Protein AF-A0A2R6BB57-F1 (afdb_monomer_lite)

pLDDT: mean 81.71, std 13.83, range [36.97, 92.44]

Radius of gyration: 15.54 Å; chains: 1; bounding box: 32×30×56 Å

Sequence (105 aa):
KAKLEFELSDVVDIANAPKERKEELVHKLLQADYIIVGDKAVSKTLFENIKQALQKEQTLTLHKAQRICDEWGISAAEFLKAAGYTLKWKGLDESSIIVEAPKNS

Organism: NCBI:txid1978153

Secondary structure (DSSP, 8-state):
---------SEEESTTS-HHHHHHHHHHHHHTTEEEETTEEEEHHHHHHHHHHHHH-SS-BHHHHHHHHGGGT--HHHHHHHTT-EEEE-SSSGGGEEEEPP---

Foldseek 3Di:
DDDPPPPPDQKAFLVPDDPVCSVVVVVVLVVQCWFDQPRMTGHVVVLVVLVVVQVPDPWHALVVQCVSCVVVPGRSVSSLVSQQWDWDAPDDDSRRTTIHHHPPD

Structure (mmCIF, N/CA/C/O backbone):
data_AF-A0A2R6BB57-F1
#
_entry.id   AF-A0A2R6BB57-F1
#
loop_
_atom_site.group_PDB
_atom_site.id
_atom_site.type_symbol
_atom_site.label_atom_id
_atom_site.label_alt_id
_atom_site.label_comp_id
_atom_site.label_asym_id
_atom_site.label_entity_id
_atom_site.label_seq_id
_atom_site.pdbx_PDB_ins_code
_atom_site.Cartn_x
_atom_site.Cartn_y
_atom_site.Cartn_z
_atom_site.occupancy
_atom_site.B_iso_or_equiv
_atom_site.auth_seq_id
_atom_site.auth_comp_id
_atom_site.auth_asym_id
_atom_site.auth_atom_id
_atom_site.pdbx_PDB_model_num
ATOM 1 N N . LYS A 1 1 ? 8.398 2.135 -36.121 1.00 36.97 1 LYS A N 1
ATOM 2 C CA . LYS A 1 1 ? 8.717 2.563 -34.736 1.00 36.97 1 LYS A CA 1
ATOM 3 C C . LYS A 1 1 ? 7.566 2.104 -33.851 1.00 36.97 1 LYS A C 1
ATOM 5 O O . LYS A 1 1 ? 6.496 2.679 -33.968 1.00 36.97 1 LYS A O 1
ATOM 10 N N . ALA A 1 2 ? 7.737 1.027 -33.083 1.00 38.66 2 ALA A N 1
ATOM 11 C CA . ALA A 1 2 ? 6.687 0.531 -32.196 1.00 38.66 2 ALA A CA 1
ATOM 12 C C . ALA A 1 2 ? 6.491 1.538 -31.053 1.00 38.66 2 ALA A C 1
ATOM 14 O O . ALA A 1 2 ? 7.389 1.723 -30.232 1.00 38.66 2 ALA A O 1
ATOM 15 N N . LYS A 1 3 ? 5.356 2.243 -31.049 1.00 38.94 3 LYS A N 1
ATOM 16 C CA . LYS A 1 3 ? 4.859 2.916 -29.850 1.00 38.94 3 LYS A CA 1
ATOM 17 C C . LYS A 1 3 ? 4.478 1.790 -28.894 1.00 38.94 3 LYS A C 1
ATOM 19 O O . LYS A 1 3 ? 3.560 1.038 -29.190 1.00 38.94 3 LYS A O 1
ATOM 24 N N . LEU A 1 4 ? 5.218 1.635 -27.800 1.00 38.75 4 LEU A N 1
ATOM 25 C CA . LEU A 1 4 ? 4.689 0.937 -26.634 1.00 38.75 4 LEU A CA 1
ATOM 26 C C . LEU A 1 4 ? 3.539 1.807 -26.125 1.00 38.75 4 LEU A C 1
ATOM 28 O O . LEU A 1 4 ? 3.772 2.791 -25.423 1.00 38.75 4 LEU A O 1
ATOM 32 N N . GLU A 1 5 ? 2.323 1.505 -26.569 1.00 41.09 5 GLU A N 1
ATOM 33 C CA . GLU A 1 5 ? 1.110 1.920 -25.877 1.00 41.09 5 GLU A CA 1
ATOM 34 C C . GLU A 1 5 ? 1.136 1.195 -24.531 1.00 41.09 5 GLU A C 1
ATOM 36 O O . GLU A 1 5 ? 0.772 0.031 -24.413 1.00 41.09 5 GLU A O 1
ATOM 41 N N . PHE A 1 6 ? 1.724 1.848 -23.530 1.00 50.19 6 PHE A N 1
ATOM 42 C CA . PHE A 1 6 ? 1.559 1.443 -22.145 1.00 50.19 6 PHE A CA 1
ATOM 43 C C . PHE A 1 6 ? 0.110 1.767 -21.787 1.00 50.19 6 PHE A C 1
ATOM 45 O O . PHE A 1 6 ? -0.213 2.928 -21.538 1.00 50.19 6 PHE A O 1
ATOM 52 N N . GLU A 1 7 ? -0.766 0.764 -21.790 1.00 50.72 7 GLU A N 1
ATOM 53 C CA . GLU A 1 7 ? -2.021 0.863 -21.052 1.00 50.72 7 GLU A CA 1
ATOM 54 C C . GLU A 1 7 ? -1.653 1.013 -19.576 1.00 50.72 7 GLU A C 1
ATOM 56 O O . GLU A 1 7 ? -1.251 0.062 -18.901 1.00 50.72 7 GLU A O 1
ATOM 61 N N . LEU A 1 8 ? -1.697 2.258 -19.106 1.00 61.97 8 LEU A N 1
ATOM 62 C CA . LEU A 1 8 ? -1.541 2.610 -17.705 1.00 61.97 8 LEU A CA 1
ATOM 63 C C . LEU A 1 8 ? -2.701 1.965 -16.941 1.00 61.97 8 LEU A C 1
ATOM 65 O O . LEU A 1 8 ? -3.804 2.497 -16.883 1.00 61.97 8 LEU A O 1
ATOM 69 N N . SER A 1 9 ? -2.447 0.766 -16.421 1.00 75.50 9 SER A N 1
ATOM 70 C CA . SER A 1 9 ? -3.358 0.051 -15.532 1.00 75.50 9 SER A CA 1
ATOM 71 C C . SER A 1 9 ? -3.302 0.672 -14.140 1.00 75.50 9 SER A C 1
ATOM 73 O O . SER A 1 9 ? -2.289 1.267 -13.765 1.00 75.50 9 SER A O 1
ATOM 75 N N . ASP A 1 10 ? -4.357 0.514 -13.344 1.00 81.69 10 ASP A N 1
ATOM 76 C CA . ASP A 1 10 ? -4.382 1.045 -11.975 1.00 81.69 10 ASP A CA 1
ATOM 77 C C . ASP A 1 10 ? -3.272 0.472 -11.079 1.00 81.69 10 ASP A C 1
ATOM 79 O O . ASP A 1 10 ? -2.837 1.132 -10.133 1.00 81.69 10 ASP A O 1
ATOM 83 N N . VAL A 1 11 ? -2.764 -0.718 -11.413 1.00 85.56 11 VAL A N 1
ATOM 84 C CA . VAL A 1 11 ? -1.603 -1.343 -10.776 1.00 85.56 11 VAL A CA 1
ATOM 85 C C . VAL A 1 11 ? -0.613 -1.808 -11.841 1.00 85.56 11 VAL A C 1
ATOM 87 O O . VAL A 1 11 ? -0.992 -2.464 -12.809 1.00 85.56 11 VAL A O 1
ATOM 90 N N . VAL A 1 12 ? 0.667 -1.487 -11.650 1.00 87.50 12 VAL A N 1
ATOM 91 C CA . VAL A 1 12 ? 1.771 -1.877 -12.536 1.00 87.50 12 VAL A CA 1
ATOM 92 C C . VAL A 1 12 ? 2.820 -2.656 -11.747 1.00 87.50 12 VAL A C 1
ATOM 94 O O . VAL A 1 12 ? 3.343 -2.174 -10.744 1.00 87.50 12 VAL A O 1
ATOM 97 N N . ASP A 1 13 ? 3.164 -3.851 -12.225 1.00 87.00 13 ASP A N 1
ATOM 98 C CA . ASP A 1 13 ? 4.205 -4.700 -11.639 1.00 87.00 13 ASP A CA 1
ATOM 99 C C . ASP A 1 13 ? 5.615 -4.230 -12.027 1.00 87.00 13 ASP A C 1
ATOM 101 O O . ASP A 1 13 ? 6.060 -4.404 -13.164 1.00 87.00 13 ASP A O 1
ATOM 105 N N . ILE A 1 14 ? 6.359 -3.677 -11.066 1.00 86.75 14 ILE A N 1
ATOM 106 C CA . ILE A 1 14 ? 7.748 -3.231 -11.262 1.00 86.75 14 ILE A CA 1
ATOM 107 C C . ILE A 1 14 ? 8.705 -4.426 -11.151 1.00 86.75 14 ILE A C 1
ATOM 109 O O . ILE A 1 14 ? 9.747 -4.455 -11.814 1.00 86.75 14 ILE A O 1
ATOM 113 N N . ALA A 1 15 ? 8.366 -5.444 -10.348 1.00 83.88 15 ALA A N 1
ATOM 114 C CA . ALA A 1 15 ? 9.174 -6.658 -10.196 1.00 83.88 15 ALA A CA 1
ATOM 115 C C . ALA A 1 15 ? 9.496 -7.328 -11.540 1.00 83.88 15 ALA A C 1
ATOM 117 O O . ALA A 1 15 ? 10.656 -7.692 -11.763 1.00 83.88 15 ALA A O 1
ATOM 118 N N . ASN A 1 16 ? 8.502 -7.411 -12.429 1.00 82.69 16 ASN A N 1
ATOM 119 C CA . ASN A 1 16 ? 8.581 -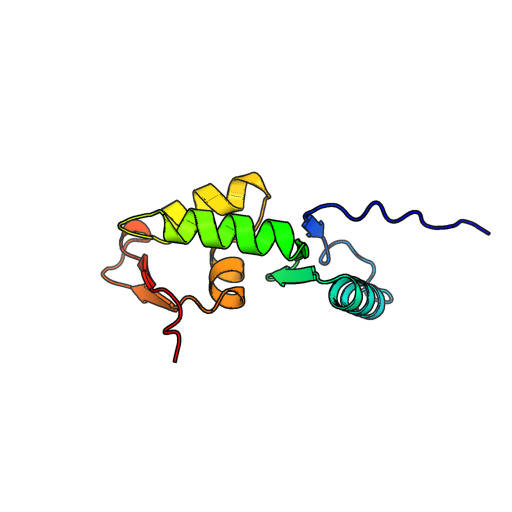8.090 -13.725 1.00 82.69 16 ASN A CA 1
ATOM 120 C C . ASN A 1 16 ? 9.280 -7.274 -14.823 1.00 82.69 16 ASN A C 1
ATOM 122 O O . ASN A 1 16 ? 9.586 -7.807 -15.890 1.00 82.69 16 ASN A O 1
ATOM 126 N N . ALA A 1 17 ? 9.555 -5.989 -14.589 1.00 82.25 17 ALA A N 1
ATOM 127 C CA . ALA A 1 17 ? 10.245 -5.166 -15.570 1.00 82.25 17 ALA A CA 1
ATOM 128 C C . ALA A 1 17 ? 11.735 -5.564 -15.695 1.00 82.25 17 ALA A C 1
ATOM 130 O O . ALA A 1 17 ? 12.373 -5.911 -14.695 1.00 82.25 17 ALA A O 1
ATOM 131 N N . PRO A 1 18 ? 12.338 -5.484 -16.896 1.00 84.50 18 PRO A N 1
ATOM 132 C CA . PRO A 1 18 ? 13.761 -5.752 -17.073 1.00 84.50 18 PRO A CA 1
ATOM 133 C C . PRO A 1 18 ? 14.599 -4.779 -16.238 1.00 84.50 18 PRO A C 1
ATOM 135 O O . PRO A 1 18 ? 14.324 -3.580 -16.235 1.00 84.50 18 PRO A O 1
ATOM 138 N N . LYS A 1 19 ? 15.645 -5.279 -15.562 1.00 80.94 19 LYS A N 1
ATOM 139 C CA . LYS A 1 19 ? 16.486 -4.502 -14.626 1.00 80.94 19 LYS A CA 1
ATOM 140 C C . LYS A 1 19 ? 16.978 -3.179 -15.224 1.00 80.94 19 LYS A C 1
ATOM 142 O O . LYS A 1 19 ? 16.911 -2.155 -14.561 1.00 80.94 19 LYS A O 1
ATOM 147 N N . GLU A 1 20 ? 17.381 -3.200 -16.491 1.00 82.38 20 GLU A N 1
ATOM 148 C CA . GLU A 1 20 ? 17.900 -2.045 -17.238 1.00 82.38 20 GLU A CA 1
ATOM 149 C C . GLU A 1 20 ? 16.843 -0.966 -17.529 1.00 82.38 20 GLU A C 1
ATOM 151 O O . GLU A 1 20 ? 17.183 0.164 -17.857 1.00 82.38 20 GLU A O 1
ATOM 156 N N . ARG A 1 21 ? 15.551 -1.300 -17.416 1.00 83.25 21 ARG A N 1
ATOM 157 C CA . ARG A 1 21 ? 14.427 -0.377 -17.629 1.00 83.25 21 ARG A CA 1
ATOM 158 C C . ARG A 1 21 ? 13.629 -0.092 -16.362 1.00 83.25 21 ARG A C 1
ATOM 160 O O . ARG A 1 21 ? 12.692 0.697 -16.428 1.00 83.25 21 ARG A O 1
ATOM 167 N N . LYS A 1 22 ? 13.975 -0.702 -15.222 1.00 84.50 22 LYS A N 1
ATOM 168 C CA . LYS A 1 22 ? 13.262 -0.486 -13.952 1.00 84.50 22 LYS A CA 1
ATOM 169 C C . LYS A 1 22 ? 13.313 0.974 -13.524 1.00 84.50 22 LYS A C 1
ATOM 171 O O . LYS A 1 22 ? 12.275 1.528 -13.194 1.00 84.50 22 LYS A O 1
ATOM 176 N N . GLU A 1 23 ? 14.481 1.605 -13.586 1.00 85.12 23 GLU A N 1
ATOM 177 C CA . GLU A 1 23 ? 14.631 3.018 -13.215 1.00 85.12 23 GLU A CA 1
ATOM 178 C C . GLU A 1 23 ? 13.828 3.941 -14.139 1.00 85.12 23 GLU A C 1
ATOM 180 O O . GLU A 1 23 ? 13.087 4.798 -13.662 1.00 85.12 23 GLU A O 1
ATOM 185 N N . GLU A 1 24 ? 13.889 3.721 -15.458 1.00 88.00 24 GLU A N 1
ATOM 186 C CA . GLU A 1 24 ? 13.096 4.496 -16.421 1.00 88.00 24 GLU A CA 1
ATOM 187 C C . GLU A 1 24 ? 11.588 4.298 -16.206 1.00 88.00 24 GLU A C 1
ATOM 189 O O . GLU A 1 24 ? 10.818 5.258 -16.258 1.00 88.00 24 GLU A O 1
ATOM 194 N N . LEU A 1 25 ? 11.160 3.060 -15.943 1.00 86.75 25 LEU A N 1
ATOM 195 C CA . LEU A 1 25 ? 9.769 2.731 -15.660 1.00 86.75 25 LEU A CA 1
ATOM 196 C C . 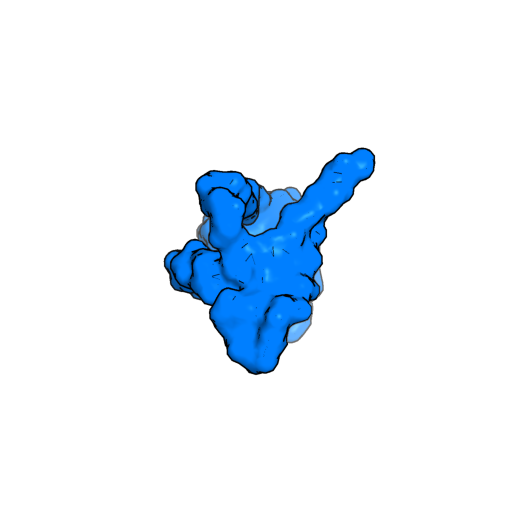LEU A 1 25 ? 9.291 3.429 -14.384 1.00 86.75 25 LEU A C 1
ATOM 198 O O . LEU A 1 25 ? 8.254 4.082 -14.412 1.00 86.75 25 LEU A O 1
ATOM 202 N N . VAL A 1 26 ? 10.059 3.349 -13.294 1.00 87.50 26 VAL A N 1
ATOM 203 C CA . VAL A 1 26 ? 9.742 4.032 -12.032 1.00 87.50 26 VAL A CA 1
ATOM 204 C C . VAL A 1 26 ? 9.655 5.541 -12.249 1.00 87.50 26 VAL A C 1
ATOM 206 O O . VAL A 1 26 ? 8.684 6.153 -11.817 1.00 87.50 26 VAL A O 1
ATOM 209 N N . HIS A 1 27 ? 10.595 6.146 -12.978 1.00 89.12 27 HIS A N 1
ATOM 210 C CA . HIS A 1 27 ? 10.534 7.575 -13.301 1.00 89.12 27 HIS A CA 1
ATOM 211 C C . HIS A 1 27 ? 9.278 7.950 -14.096 1.00 89.12 27 HIS A C 1
ATOM 213 O O . HIS A 1 27 ? 8.633 8.945 -13.773 1.00 89.12 27 HIS A O 1
ATOM 219 N N . LYS A 1 28 ? 8.898 7.155 -15.103 1.00 89.00 28 LYS A N 1
ATOM 220 C CA . LYS A 1 28 ? 7.670 7.385 -15.882 1.00 89.00 28 LYS A CA 1
ATOM 221 C C . LYS A 1 28 ? 6.414 7.264 -15.026 1.00 89.00 28 LYS A C 1
ATOM 223 O O . LYS A 1 28 ? 5.513 8.083 -15.159 1.00 89.00 28 LYS A O 1
ATOM 228 N N . LEU A 1 29 ? 6.369 6.271 -14.142 1.00 89.81 29 LEU A N 1
ATOM 229 C CA . LEU A 1 29 ? 5.254 6.052 -13.223 1.00 89.81 29 LEU A CA 1
ATOM 230 C C . LEU A 1 29 ? 5.120 7.224 -12.244 1.00 89.81 29 LEU A C 1
ATOM 232 O O . LEU A 1 29 ? 4.035 7.776 -12.099 1.00 89.81 29 LEU A O 1
ATOM 236 N N . LEU A 1 30 ? 6.226 7.684 -11.657 1.00 88.31 30 LEU A N 1
ATOM 237 C CA . LEU A 1 30 ? 6.231 8.861 -10.785 1.00 88.31 30 LEU A CA 1
ATOM 238 C C . LEU A 1 30 ? 5.773 10.133 -11.518 1.00 88.31 30 LEU A C 1
ATOM 240 O O . LEU A 1 30 ? 5.026 10.927 -10.953 1.00 88.31 30 LEU A O 1
ATOM 244 N N . GLN A 1 31 ? 6.173 10.318 -12.782 1.00 89.56 31 GLN A N 1
ATOM 245 C CA . GLN A 1 31 ? 5.696 11.429 -13.619 1.00 89.56 31 GLN A CA 1
ATOM 246 C C . GLN A 1 31 ? 4.206 11.328 -13.974 1.00 89.56 31 GLN A C 1
ATOM 248 O O . GLN A 1 31 ? 3.585 12.347 -14.261 1.00 89.56 31 GLN A O 1
ATOM 253 N N . ALA A 1 32 ? 3.643 10.122 -13.957 1.00 87.12 32 ALA A N 1
ATOM 254 C CA . ALA A 1 32 ? 2.237 9.847 -14.229 1.00 87.12 32 ALA A CA 1
ATOM 255 C C . ALA A 1 32 ? 1.374 9.792 -12.950 1.00 87.12 32 ALA A C 1
ATOM 257 O O . ALA A 1 32 ? 0.295 9.205 -12.979 1.00 87.12 32 ALA A O 1
ATOM 258 N N . ASP A 1 33 ? 1.839 10.369 -11.832 1.00 89.69 33 ASP A N 1
ATOM 259 C CA . ASP A 1 33 ? 1.153 10.340 -10.529 1.00 89.69 33 ASP A CA 1
ATOM 260 C C . ASP A 1 33 ? 0.899 8.904 -10.010 1.00 89.69 33 ASP A C 1
ATOM 262 O O . ASP A 1 33 ? -0.137 8.612 -9.415 1.00 89.69 33 ASP A O 1
ATOM 266 N N . TYR A 1 34 ? 1.837 7.975 -10.202 1.00 91.94 34 TYR A N 1
ATOM 267 C CA . TYR A 1 34 ? 1.803 6.682 -9.511 1.00 91.94 34 TYR A CA 1
ATOM 268 C C . TYR A 1 34 ? 2.594 6.727 -8.203 1.00 91.94 34 TYR A C 1
ATOM 270 O O . TYR A 1 34 ? 3.618 7.399 -8.084 1.00 91.94 34 TYR A O 1
ATOM 278 N N . ILE A 1 35 ? 2.138 5.944 -7.231 1.00 91.69 35 ILE A N 1
ATOM 279 C CA . ILE A 1 35 ? 2.765 5.765 -5.925 1.00 91.69 35 ILE A CA 1
ATOM 280 C C . ILE A 1 35 ? 3.385 4.371 -5.876 1.00 91.69 35 ILE A C 1
ATOM 282 O O . ILE A 1 35 ? 2.731 3.372 -6.174 1.00 91.69 35 ILE A O 1
ATOM 286 N N . ILE A 1 36 ? 4.663 4.303 -5.509 1.00 91.44 36 ILE A N 1
ATOM 287 C CA . ILE A 1 36 ? 5.398 3.041 -5.407 1.00 91.44 36 ILE A CA 1
ATOM 288 C C . ILE A 1 36 ? 5.051 2.361 -4.082 1.00 91.44 36 ILE A C 1
ATOM 290 O O . ILE A 1 36 ? 5.239 2.932 -3.008 1.00 91.44 36 ILE A O 1
ATOM 294 N N . VAL A 1 37 ? 4.555 1.133 -4.175 1.00 91.00 37 VAL A N 1
ATOM 295 C CA . VAL A 1 37 ? 4.125 0.286 -3.066 1.00 91.00 37 VAL A CA 1
ATOM 296 C C . VAL A 1 37 ? 4.860 -1.049 -3.184 1.00 91.00 37 VAL A C 1
ATOM 298 O O . VAL A 1 37 ? 4.423 -1.956 -3.891 1.00 91.00 37 VAL A O 1
ATOM 301 N N . GLY A 1 38 ? 6.016 -1.150 -2.525 1.00 87.75 38 GLY A N 1
ATOM 302 C CA . GLY A 1 38 ? 6.889 -2.319 -2.619 1.00 87.75 38 GLY A CA 1
ATOM 303 C C . GLY A 1 38 ? 7.375 -2.556 -4.050 1.00 87.75 38 GLY A C 1
ATOM 304 O O . GLY A 1 38 ? 8.071 -1.724 -4.633 1.00 87.75 38 GLY A O 1
ATOM 305 N N . ASP A 1 39 ? 7.006 -3.700 -4.618 1.00 89.25 39 ASP A N 1
ATOM 306 C CA . ASP A 1 39 ? 7.330 -4.106 -5.987 1.00 89.25 39 ASP A CA 1
ATOM 307 C C . ASP A 1 39 ? 6.314 -3.652 -7.049 1.00 89.25 39 ASP A C 1
ATOM 309 O O . ASP A 1 39 ? 6.488 -3.954 -8.235 1.00 89.25 39 ASP A O 1
ATOM 313 N N . LYS A 1 40 ? 5.281 -2.904 -6.652 1.00 90.94 40 LYS A N 1
ATOM 314 C CA . LYS A 1 40 ? 4.213 -2.427 -7.535 1.00 90.94 40 LYS A CA 1
ATOM 315 C C . LYS A 1 40 ? 4.131 -0.908 -7.533 1.00 90.94 40 LYS A C 1
ATOM 317 O O . LYS A 1 40 ? 4.557 -0.239 -6.595 1.00 90.94 40 LYS A O 1
ATOM 322 N N . ALA A 1 41 ? 3.562 -0.354 -8.591 1.00 91.00 41 ALA A N 1
ATOM 323 C CA . ALA A 1 41 ? 3.138 1.034 -8.649 1.00 91.00 41 ALA A CA 1
ATOM 324 C C . ALA A 1 41 ? 1.619 1.086 -8.744 1.00 91.00 41 ALA A C 1
ATOM 326 O O . ALA A 1 41 ? 1.024 0.384 -9.557 1.00 91.00 41 ALA A O 1
ATOM 327 N N . VAL A 1 42 ? 1.007 1.928 -7.926 1.00 91.94 42 VAL A N 1
ATOM 328 C CA . VAL A 1 42 ? -0.443 2.091 -7.829 1.00 91.94 42 VAL A CA 1
ATOM 329 C C . VAL A 1 42 ? -0.790 3.494 -8.302 1.00 91.94 42 VAL A C 1
ATOM 331 O O . VAL A 1 42 ? -0.126 4.450 -7.899 1.00 91.94 42 VAL A O 1
ATOM 334 N N . SER A 1 43 ? -1.803 3.641 -9.155 1.00 91.81 43 SER A N 1
ATOM 335 C CA . SER A 1 43 ? -2.266 4.965 -9.582 1.00 91.81 43 SER A CA 1
ATOM 336 C C . SER A 1 43 ? -2.680 5.779 -8.351 1.00 91.81 43 SER A C 1
ATOM 338 O O . SER A 1 43 ? -3.270 5.242 -7.413 1.00 91.81 43 SER A O 1
ATOM 340 N N . LYS A 1 44 ? -2.395 7.084 -8.310 1.00 90.62 44 LYS A N 1
ATOM 341 C CA . LYS A 1 44 ? -2.803 7.935 -7.177 1.00 90.62 44 LYS A CA 1
ATOM 342 C C . LYS A 1 44 ? -4.307 7.892 -6.915 1.00 90.62 44 LYS A C 1
ATOM 344 O O . LYS A 1 44 ? -4.718 7.923 -5.760 1.00 90.62 44 LYS A O 1
ATOM 349 N N . THR A 1 45 ? -5.123 7.769 -7.962 1.00 90.38 45 THR A N 1
ATOM 350 C CA . THR A 1 45 ? -6.576 7.606 -7.827 1.00 90.38 45 THR A CA 1
ATOM 351 C C . THR A 1 45 ? -6.926 6.311 -7.097 1.00 90.38 45 THR A C 1
ATOM 353 O O . THR A 1 45 ? -7.666 6.358 -6.114 1.00 90.38 45 THR A O 1
ATOM 356 N N . LEU A 1 46 ? -6.374 5.166 -7.519 1.00 90.81 46 LEU A N 1
ATOM 357 C CA . LEU A 1 46 ? -6.604 3.900 -6.822 1.00 90.81 46 LEU A CA 1
ATOM 358 C C . LEU A 1 46 ? -6.054 3.954 -5.392 1.00 90.81 46 LEU A C 1
ATOM 360 O O . LEU A 1 46 ? -6.724 3.531 -4.455 1.00 90.81 46 LEU A O 1
ATOM 364 N N . PHE A 1 47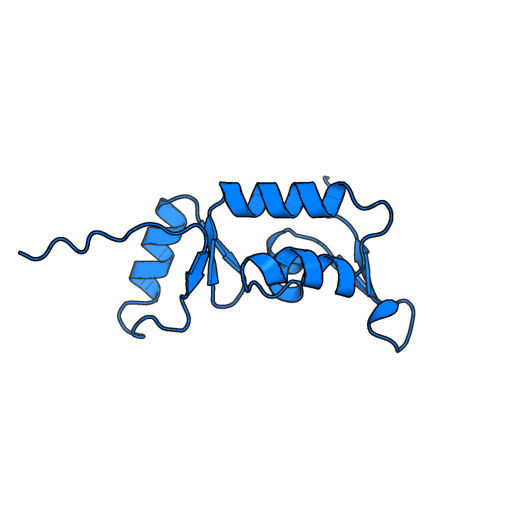 ? -4.870 4.531 -5.203 1.00 92.44 47 PHE A N 1
ATOM 365 C CA . PHE A 1 47 ? -4.250 4.671 -3.893 1.00 92.44 47 PHE A CA 1
ATOM 366 C C . PHE A 1 47 ? -5.134 5.452 -2.912 1.00 92.44 47 PHE A C 1
ATOM 368 O O . PHE A 1 47 ? -5.372 4.998 -1.792 1.00 92.44 47 PHE A O 1
ATOM 375 N N . GLU A 1 48 ? -5.678 6.596 -3.330 1.00 91.62 48 GLU A N 1
ATOM 376 C CA . GLU A 1 48 ? -6.595 7.377 -2.497 1.00 91.62 48 GLU A CA 1
ATOM 377 C C . GLU A 1 48 ? -7.929 6.647 -2.271 1.00 91.62 48 GLU A C 1
ATOM 379 O O . GLU A 1 48 ? -8.460 6.698 -1.162 1.00 91.62 48 GLU A O 1
ATOM 384 N N . ASN A 1 49 ? -8.440 5.894 -3.251 1.00 90.94 49 ASN A N 1
ATOM 385 C CA . ASN A 1 49 ? -9.637 5.065 -3.071 1.00 90.94 49 ASN A CA 1
ATOM 386 C C . ASN A 1 49 ? -9.430 3.980 -2.002 1.00 90.94 49 ASN A C 1
ATOM 388 O O . ASN A 1 49 ? -10.268 3.823 -1.110 1.00 90.94 49 ASN A O 1
ATOM 392 N N . ILE A 1 50 ? -8.297 3.270 -2.047 1.00 91.12 50 ILE A N 1
ATOM 393 C CA . ILE A 1 50 ? -7.923 2.272 -1.035 1.00 91.12 50 ILE A CA 1
ATOM 394 C C . ILE A 1 50 ? -7.807 2.949 0.330 1.00 91.12 50 ILE A C 1
ATOM 396 O O . ILE A 1 50 ? -8.398 2.493 1.307 1.00 91.12 50 ILE A O 1
ATOM 400 N N . LYS A 1 51 ? -7.106 4.081 0.406 1.00 90.56 51 LYS A N 1
ATOM 401 C CA . LYS A 1 51 ? -6.945 4.850 1.644 1.00 90.56 51 LYS A CA 1
ATOM 402 C C . LYS A 1 51 ? -8.290 5.277 2.236 1.00 90.56 51 LYS A C 1
ATOM 404 O O . LYS A 1 51 ? -8.504 5.113 3.436 1.00 90.56 51 LYS A O 1
ATOM 409 N N . GLN A 1 52 ? -9.220 5.757 1.413 1.00 90.19 52 GLN A N 1
ATOM 410 C CA . GLN A 1 52 ? -10.576 6.089 1.850 1.00 90.19 52 GLN A CA 1
ATOM 411 C C . GLN A 1 52 ? -11.349 4.859 2.338 1.00 90.19 52 GLN A C 1
ATOM 413 O O . GLN A 1 52 ? -12.082 4.957 3.322 1.00 90.19 52 GLN A O 1
ATOM 418 N N . ALA A 1 53 ? -11.194 3.701 1.689 1.00 89.88 53 ALA A N 1
ATOM 419 C CA . ALA A 1 53 ? -11.797 2.454 2.153 1.00 89.88 53 ALA A CA 1
ATOM 420 C C . ALA A 1 53 ? -11.260 2.057 3.539 1.00 89.88 53 ALA A C 1
ATOM 422 O O . ALA A 1 53 ? -12.045 1.758 4.436 1.00 89.88 53 ALA A O 1
ATOM 423 N N . LEU A 1 54 ? -9.944 2.161 3.753 1.00 88.56 54 LEU A N 1
ATOM 424 C CA . LEU A 1 54 ? -9.311 1.897 5.050 1.00 88.56 54 LEU A CA 1
ATOM 425 C C . LEU A 1 54 ? -9.777 2.877 6.140 1.00 88.56 54 LEU A C 1
ATOM 427 O O . LEU A 1 54 ? -9.950 2.477 7.286 1.00 88.56 54 LEU A O 1
ATOM 431 N N . GLN A 1 55 ? -10.003 4.151 5.804 1.00 86.31 55 GLN A N 1
ATOM 432 C CA . GLN A 1 55 ? -10.486 5.168 6.751 1.00 86.31 55 GLN A CA 1
ATOM 433 C C . GLN A 1 55 ? -11.944 4.969 7.186 1.00 86.31 55 GLN A C 1
ATOM 435 O O . GLN A 1 55 ? -12.327 5.444 8.254 1.00 86.31 55 GLN A O 1
ATOM 440 N N . LYS A 1 56 ? -12.764 4.280 6.382 1.00 87.44 56 LYS A N 1
ATOM 441 C CA . LYS A 1 56 ? -14.156 3.956 6.741 1.00 87.44 56 LYS A CA 1
ATOM 442 C C . LYS A 1 56 ? -14.254 2.852 7.797 1.00 87.44 56 LYS A C 1
ATOM 444 O O . LYS A 1 56 ? -15.299 2.709 8.432 1.00 87.44 56 LYS A O 1
ATOM 449 N N . GLU A 1 57 ? -13.187 2.087 8.015 1.00 83.88 57 GLU A N 1
ATOM 450 C CA . GLU A 1 57 ? -13.151 1.044 9.034 1.00 83.88 57 GLU A CA 1
ATOM 451 C C . GLU A 1 57 ? -13.030 1.649 10.442 1.00 83.88 57 GLU A C 1
ATOM 453 O O . GLU A 1 57 ? -12.028 2.274 10.780 1.00 83.88 57 GLU A O 1
ATOM 458 N N . GLN A 1 58 ? -14.013 1.391 11.316 1.00 76.19 58 GLN A N 1
ATOM 459 C CA . GLN A 1 58 ? -13.954 1.804 12.734 1.00 76.19 58 GLN A CA 1
ATOM 460 C C . GLN A 1 58 ? -12.748 1.220 13.483 1.00 76.19 58 GLN A C 1
ATOM 462 O O . GLN A 1 58 ? -12.254 1.798 14.448 1.00 76.19 58 GLN A O 1
ATOM 467 N N . THR A 1 59 ? -12.295 0.033 13.083 1.00 82.12 59 THR A N 1
ATOM 468 C CA . THR A 1 59 ? -11.095 -0.605 13.627 1.00 82.12 59 THR A CA 1
ATOM 469 C C . THR A 1 59 ? -10.338 -1.226 12.475 1.00 82.12 59 THR A C 1
ATOM 471 O O . THR A 1 59 ? -10.765 -2.251 11.930 1.00 82.12 59 THR A O 1
ATOM 474 N N . LEU A 1 60 ? -9.231 -0.584 12.108 1.00 83.56 60 LEU A N 1
ATOM 475 C CA . LEU A 1 60 ? -8.354 -1.029 11.042 1.00 83.56 60 LEU A CA 1
ATOM 476 C C . LEU A 1 60 ? -7.305 -1.997 11.600 1.00 83.56 60 LEU A C 1
ATOM 478 O O . LEU A 1 60 ? -6.496 -1.642 12.458 1.00 83.56 60 LEU A O 1
ATOM 482 N N . THR A 1 61 ? -7.336 -3.236 11.117 1.00 88.38 61 THR A N 1
ATOM 483 C CA . THR A 1 61 ? -6.341 -4.272 11.424 1.00 88.38 61 THR A CA 1
ATOM 484 C C . THR A 1 61 ? -5.587 -4.655 10.160 1.00 88.38 61 THR A C 1
ATOM 486 O O . THR A 1 61 ? -6.094 -4.444 9.054 1.00 88.38 61 THR A O 1
ATOM 489 N N . LEU A 1 62 ? -4.393 -5.239 10.306 1.00 86.94 62 LEU A N 1
ATOM 490 C CA . LEU A 1 62 ? -3.593 -5.662 9.153 1.00 86.94 62 LEU A CA 1
ATOM 491 C C . LEU A 1 62 ? -4.371 -6.634 8.254 1.00 86.94 62 LEU A C 1
ATOM 493 O O . LEU A 1 62 ? -4.404 -6.447 7.045 1.00 86.94 62 LEU A O 1
ATOM 497 N N . HIS A 1 63 ? -5.085 -7.595 8.842 1.00 86.94 63 HIS A N 1
ATOM 498 C CA . HIS A 1 63 ? -5.921 -8.543 8.100 1.00 86.94 63 HIS A CA 1
ATOM 499 C C . HIS A 1 63 ? -7.021 -7.855 7.268 1.00 86.94 63 HIS A C 1
ATOM 501 O O . HIS A 1 63 ? -7.271 -8.225 6.123 1.00 86.94 63 HIS A O 1
ATOM 507 N N . LYS A 1 64 ? -7.682 -6.824 7.815 1.00 88.31 64 LYS A N 1
ATOM 508 C CA . LYS A 1 64 ? -8.685 -6.052 7.061 1.00 88.31 64 LYS A CA 1
ATOM 509 C C . LYS A 1 64 ? -8.051 -5.246 5.935 1.00 88.31 64 LYS A C 1
ATOM 511 O O . LYS A 1 64 ? -8.594 -5.214 4.835 1.00 88.31 64 LYS A O 1
ATOM 516 N N . ALA A 1 65 ? -6.909 -4.622 6.211 1.00 89.50 65 ALA A N 1
ATOM 517 C CA . ALA A 1 65 ? -6.159 -3.904 5.195 1.00 89.50 65 ALA A CA 1
ATOM 518 C C . ALA A 1 65 ? -5.716 -4.846 4.066 1.00 89.50 65 ALA A C 1
ATOM 520 O O . ALA A 1 65 ? -5.861 -4.484 2.902 1.00 89.50 65 ALA A O 1
ATOM 521 N N . GLN A 1 66 ? -5.266 -6.062 4.398 1.00 90.69 66 GLN A N 1
ATOM 522 C CA . GLN A 1 66 ? -4.896 -7.091 3.424 1.00 90.69 66 GLN A CA 1
ATOM 523 C C . GLN A 1 66 ? -6.083 -7.493 2.563 1.00 90.69 66 GLN A C 1
ATOM 525 O O . GLN A 1 66 ? -5.978 -7.435 1.349 1.00 90.69 66 GLN A O 1
ATOM 530 N N . ARG A 1 67 ? -7.246 -7.758 3.165 1.00 90.81 67 ARG A N 1
ATOM 531 C CA . ARG A 1 67 ? -8.461 -8.080 2.408 1.00 90.81 67 ARG A CA 1
ATOM 532 C C . ARG A 1 67 ? -8.862 -6.985 1.413 1.00 90.81 67 ARG A C 1
ATOM 534 O O . ARG A 1 67 ? -9.361 -7.305 0.343 1.00 90.81 67 ARG A O 1
ATOM 541 N N . ILE A 1 68 ? -8.684 -5.714 1.776 1.00 90.12 68 ILE A N 1
ATOM 542 C CA . ILE A 1 68 ? -8.937 -4.589 0.868 1.00 90.12 68 ILE A CA 1
ATOM 543 C C . ILE A 1 68 ? -7.884 -4.591 -0.246 1.00 90.12 68 ILE A C 1
ATOM 545 O O . ILE A 1 68 ? -8.238 -4.591 -1.415 1.00 90.12 68 ILE A O 1
ATOM 549 N N . CYS A 1 69 ? -6.596 -4.655 0.094 1.00 90.81 69 CYS A N 1
ATOM 550 C CA . CYS A 1 69 ? -5.508 -4.588 -0.886 1.00 90.81 69 CYS A CA 1
ATOM 551 C C . CYS A 1 69 ? -5.438 -5.811 -1.828 1.00 90.81 69 CYS A C 1
ATOM 553 O O . CYS A 1 69 ? -4.978 -5.672 -2.964 1.00 90.81 69 CYS A O 1
ATOM 555 N N . ASP A 1 70 ? -5.921 -6.977 -1.388 1.00 90.12 70 ASP A N 1
ATOM 556 C CA . ASP A 1 70 ? -5.959 -8.232 -2.152 1.00 90.12 70 ASP A CA 1
ATOM 557 C C . ASP A 1 70 ? -6.808 -8.130 -3.421 1.00 90.12 70 ASP A C 1
ATOM 559 O O . ASP A 1 70 ? -6.493 -8.797 -4.405 1.00 90.12 70 ASP A O 1
ATOM 563 N N . GLU A 1 71 ? -7.830 -7.264 -3.445 1.00 87.50 71 GLU A N 1
ATOM 564 C CA . GLU A 1 71 ? -8.652 -7.024 -4.642 1.00 87.50 71 GLU A CA 1
ATOM 565 C C . GLU A 1 71 ? -7.800 -6.563 -5.838 1.00 87.50 71 GLU A C 1
ATOM 567 O O . GLU A 1 71 ? -8.106 -6.871 -6.989 1.00 87.50 71 GLU A O 1
ATOM 572 N N . TRP A 1 72 ? -6.679 -5.897 -5.554 1.00 86.62 72 TRP A N 1
ATOM 573 C CA . TRP A 1 72 ? -5.735 -5.386 -6.547 1.00 86.62 72 TRP A CA 1
ATOM 574 C C . TRP A 1 72 ? -4.369 -6.084 -6.491 1.00 86.62 72 TRP A C 1
ATOM 576 O O . TRP A 1 72 ? -3.417 -5.643 -7.136 1.00 86.62 72 TRP A O 1
ATOM 586 N N . GLY A 1 73 ? -4.253 -7.163 -5.709 1.00 87.50 73 G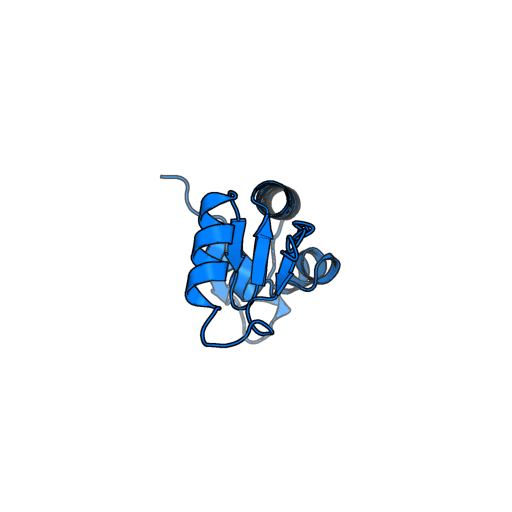LY A N 1
ATOM 587 C CA . GLY A 1 73 ? -3.010 -7.912 -5.527 1.00 87.50 73 GLY A CA 1
ATOM 588 C C . GLY A 1 73 ? -1.885 -7.102 -4.877 1.00 87.50 73 GLY A C 1
ATOM 589 O O . GLY A 1 73 ? -0.715 -7.357 -5.155 1.00 87.50 73 GLY A O 1
ATOM 590 N N . ILE A 1 74 ? -2.209 -6.103 -4.052 1.00 90.06 74 ILE A N 1
ATOM 591 C CA . ILE A 1 74 ? -1.226 -5.240 -3.385 1.00 90.06 74 ILE A CA 1
ATOM 592 C C . ILE A 1 74 ? -0.947 -5.781 -1.974 1.00 90.06 74 ILE A C 1
ATOM 594 O O . ILE A 1 74 ? -1.856 -6.174 -1.245 1.00 90.06 74 ILE A O 1
ATOM 598 N N . SER A 1 75 ? 0.317 -5.765 -1.544 1.00 90.06 75 SER A N 1
ATOM 599 C CA . SER A 1 75 ? 0.668 -6.063 -0.149 1.00 90.06 75 SER A CA 1
ATOM 600 C C . SER A 1 75 ? 0.158 -4.955 0.775 1.00 90.06 75 SER A C 1
ATOM 602 O O . SER A 1 75 ? 0.565 -3.799 0.630 1.00 90.06 75 SER A O 1
ATOM 604 N N . ALA A 1 76 ? -0.685 -5.283 1.761 1.00 90.75 76 ALA A N 1
ATOM 605 C CA . ALA A 1 76 ? -1.181 -4.267 2.686 1.00 90.75 76 ALA A CA 1
ATOM 606 C C . ALA A 1 76 ? -0.078 -3.696 3.570 1.00 90.75 76 ALA A C 1
ATOM 608 O O . ALA A 1 76 ? -0.120 -2.513 3.886 1.00 90.75 76 ALA A O 1
ATOM 609 N N . ALA A 1 77 ? 0.928 -4.487 3.945 1.00 88.44 77 ALA A N 1
ATOM 610 C CA . ALA A 1 77 ? 2.052 -3.979 4.728 1.00 88.44 77 ALA A CA 1
ATOM 611 C C . ALA A 1 77 ? 2.805 -2.869 3.972 1.00 88.44 77 ALA A C 1
ATOM 613 O O . ALA A 1 77 ? 3.048 -1.794 4.526 1.00 88.44 77 ALA A O 1
ATOM 614 N N . GLU A 1 78 ? 3.104 -3.098 2.690 1.00 91.31 78 GLU A N 1
ATOM 615 C CA . GLU A 1 78 ? 3.767 -2.104 1.841 1.00 91.31 78 GLU A CA 1
ATOM 616 C C . GLU A 1 78 ? 2.847 -0.914 1.552 1.00 91.31 78 GLU A C 1
ATOM 618 O O . GLU A 1 78 ? 3.298 0.231 1.588 1.00 91.31 78 GLU A O 1
ATOM 623 N N . PHE A 1 79 ? 1.550 -1.158 1.329 1.00 91.88 79 PHE A N 1
ATOM 624 C CA . PHE A 1 79 ? 0.571 -0.096 1.095 1.00 91.88 79 PHE A CA 1
ATOM 625 C C . PHE A 1 79 ? 0.449 0.828 2.303 1.00 91.88 79 PHE A C 1
ATOM 627 O O . PHE A 1 79 ? 0.553 2.044 2.176 1.00 91.88 79 PHE A O 1
ATOM 634 N N . LEU A 1 80 ? 0.263 0.258 3.493 1.00 90.94 80 LEU A N 1
ATOM 635 C CA . LEU A 1 80 ? 0.128 1.004 4.740 1.00 90.94 80 LEU A CA 1
ATOM 636 C C . LEU A 1 80 ? 1.383 1.828 5.025 1.00 90.94 80 LEU A C 1
ATOM 638 O O . LEU A 1 80 ? 1.272 2.996 5.392 1.00 90.94 80 LEU A O 1
ATOM 642 N N . LYS A 1 81 ? 2.565 1.256 4.776 1.00 89.19 81 LYS A N 1
ATOM 643 C CA . LYS A 1 81 ? 3.844 1.962 4.873 1.00 89.19 81 LYS A CA 1
ATOM 644 C C . LYS A 1 81 ? 3.921 3.141 3.898 1.00 89.19 81 LYS A C 1
ATOM 646 O O . LYS A 1 81 ? 4.284 4.237 4.317 1.00 89.19 81 LYS A O 1
ATOM 651 N N . ALA A 1 82 ? 3.543 2.945 2.634 1.00 89.56 82 ALA A N 1
ATOM 652 C CA . ALA A 1 82 ? 3.500 4.013 1.631 1.00 89.56 82 ALA A CA 1
ATOM 653 C C . ALA A 1 82 ? 2.468 5.101 1.980 1.00 89.56 82 ALA A C 1
ATOM 655 O O . ALA A 1 82 ? 2.704 6.285 1.760 1.00 89.56 82 ALA A O 1
ATOM 656 N N . ALA A 1 83 ? 1.341 4.711 2.578 1.00 88.81 83 ALA A N 1
ATOM 657 C CA . ALA A 1 83 ? 0.275 5.608 3.015 1.00 88.81 83 ALA A CA 1
ATOM 658 C C . ALA A 1 83 ? 0.551 6.288 4.371 1.00 88.81 83 ALA A C 1
ATOM 660 O O . ALA A 1 83 ? -0.276 7.074 4.835 1.00 88.81 83 ALA A O 1
ATOM 661 N N . GLY A 1 84 ? 1.697 6.011 5.004 1.00 88.31 84 GLY A N 1
ATOM 662 C CA . GLY A 1 84 ? 2.115 6.621 6.270 1.00 88.31 84 GLY A CA 1
ATOM 663 C C . GLY A 1 84 ? 1.434 6.051 7.519 1.00 88.31 84 GLY A C 1
ATOM 664 O O . GLY A 1 84 ? 1.539 6.632 8.599 1.00 88.31 84 GLY A O 1
ATOM 665 N N . TYR A 1 85 ? 0.734 4.926 7.403 1.00 88.12 85 TYR A N 1
ATOM 666 C CA . TYR A 1 85 ? 0.145 4.239 8.547 1.00 88.12 85 TYR A CA 1
ATOM 667 C C . TYR A 1 85 ? 1.226 3.540 9.374 1.00 88.12 85 TYR A C 1
ATOM 669 O O . TYR A 1 85 ? 2.228 3.046 8.854 1.00 88.12 85 TYR A O 1
ATOM 677 N N . THR A 1 86 ? 1.002 3.462 10.684 1.00 84.88 86 THR A N 1
ATOM 678 C CA . THR A 1 86 ? 1.895 2.754 11.608 1.00 84.88 86 THR A CA 1
ATOM 679 C C . THR A 1 86 ? 1.253 1.451 12.061 1.00 84.88 86 THR A C 1
ATOM 681 O O . THR A 1 86 ? 0.110 1.436 12.514 1.00 84.88 86 THR A O 1
ATOM 684 N N . LEU A 1 87 ? 1.994 0.349 11.968 1.00 83.94 87 LEU A N 1
ATOM 685 C CA . LEU A 1 87 ? 1.562 -0.944 12.492 1.00 83.94 87 LEU A CA 1
ATOM 686 C C . LEU A 1 87 ? 1.916 -1.039 13.981 1.00 83.94 87 LEU A C 1
ATOM 688 O O . LEU A 1 87 ? 3.087 -0.961 14.353 1.00 83.94 87 LEU A O 1
ATOM 692 N N . LYS A 1 88 ? 0.910 -1.235 14.837 1.00 82.31 88 LYS A N 1
ATOM 693 C CA . LYS A 1 88 ? 1.079 -1.504 16.267 1.00 82.31 88 LYS A CA 1
ATOM 694 C C . LYS A 1 88 ? 0.679 -2.930 16.602 1.00 82.31 88 LYS A C 1
ATOM 696 O O . LYS A 1 88 ? -0.444 -3.358 16.350 1.00 82.31 88 LYS A O 1
ATOM 701 N N . TRP A 1 89 ? 1.587 -3.631 17.262 1.00 81.56 89 TRP A N 1
ATOM 702 C CA . TRP A 1 89 ? 1.375 -4.990 17.739 1.00 81.56 89 TRP A CA 1
ATOM 703 C C . TRP A 1 89 ? 0.764 -4.940 19.142 1.00 81.56 89 TRP A C 1
ATOM 705 O O . TRP A 1 89 ? 1.387 -4.417 20.064 1.00 81.56 89 TRP A O 1
ATOM 715 N N . LYS A 1 90 ? -0.464 -5.447 19.311 1.00 76.38 90 LYS A N 1
ATOM 716 C CA . LYS A 1 90 ? -1.119 -5.576 20.631 1.00 76.38 90 LYS A CA 1
ATOM 717 C C . LYS A 1 90 ? -1.092 -6.996 21.211 1.00 76.38 90 LYS A C 1
ATOM 719 O O . LYS A 1 90 ? -1.662 -7.223 22.273 1.00 76.38 90 LYS A O 1
ATOM 724 N N . GLY A 1 91 ? -0.434 -7.938 20.543 1.00 74.56 91 GLY A N 1
ATOM 725 C CA . GLY A 1 91 ? -0.368 -9.345 20.934 1.00 74.56 91 GLY A CA 1
ATOM 726 C C . GLY A 1 91 ? 0.601 -10.122 20.044 1.00 74.56 91 GLY A C 1
ATOM 727 O O . GLY A 1 91 ? 1.318 -9.516 19.247 1.00 74.56 91 GLY A O 1
ATOM 728 N N . LEU A 1 92 ? 0.620 -11.449 20.191 1.00 73.00 92 LEU A N 1
ATOM 729 C CA . LEU A 1 92 ? 1.465 -12.350 19.393 1.00 73.00 92 LEU A CA 1
ATOM 730 C C . LEU A 1 92 ? 0.798 -12.789 18.074 1.00 73.00 92 LEU A C 1
ATOM 732 O O . LEU A 1 92 ? 1.496 -13.222 17.165 1.00 73.00 92 LEU A O 1
ATOM 736 N N . ASP A 1 93 ? -0.525 -12.650 17.958 1.00 71.31 93 ASP A N 1
ATOM 737 C CA . ASP A 1 93 ? -1.296 -13.041 16.772 1.00 71.31 93 ASP A CA 1
ATOM 738 C C . ASP A 1 93 ? -1.433 -11.900 15.747 1.00 71.31 93 ASP A C 1
ATOM 740 O O . ASP A 1 93 ? -1.627 -10.741 16.119 1.00 71.31 93 ASP A O 1
ATOM 744 N N . GLU A 1 94 ? -1.443 -12.229 14.450 1.00 59.97 94 GLU A N 1
ATOM 745 C CA . GLU A 1 94 ? -1.608 -11.277 13.330 1.00 59.97 94 GLU A CA 1
ATOM 746 C C . GLU A 1 94 ? -2.907 -10.452 13.413 1.00 59.97 94 GLU A C 1
ATOM 748 O O . GLU A 1 94 ? -2.947 -9.270 13.065 1.00 59.97 94 GLU A O 1
ATOM 753 N N . SER A 1 95 ? -3.964 -11.046 13.971 1.00 65.69 95 SER A N 1
ATOM 754 C CA . SER A 1 95 ? -5.246 -10.389 14.263 1.00 65.69 95 SER A CA 1
ATOM 755 C C . SER A 1 95 ? -5.129 -9.257 15.292 1.00 65.69 95 SER A C 1
ATOM 757 O O . SER A 1 95 ? -6.024 -8.418 15.395 1.00 65.69 95 SER A O 1
ATOM 759 N N . SER A 1 96 ? -4.031 -9.228 16.050 1.00 72.81 96 SER A N 1
ATOM 760 C CA . SER A 1 96 ? -3.731 -8.220 17.071 1.00 72.81 96 SER A CA 1
ATOM 761 C C . SER A 1 96 ? -2.922 -7.040 16.523 1.00 72.81 96 SER A C 1
ATOM 763 O O . SER A 1 96 ? -2.576 -6.134 17.288 1.00 72.81 96 SER A O 1
ATOM 765 N N . ILE A 1 97 ? -2.598 -7.035 15.224 1.00 79.31 97 ILE A N 1
ATOM 766 C CA . ILE A 1 97 ? -1.903 -5.922 14.578 1.00 79.31 97 ILE A CA 1
ATOM 767 C C . ILE A 1 97 ? -2.935 -4.853 14.223 1.00 79.31 97 ILE A C 1
ATOM 769 O O . ILE A 1 97 ? -3.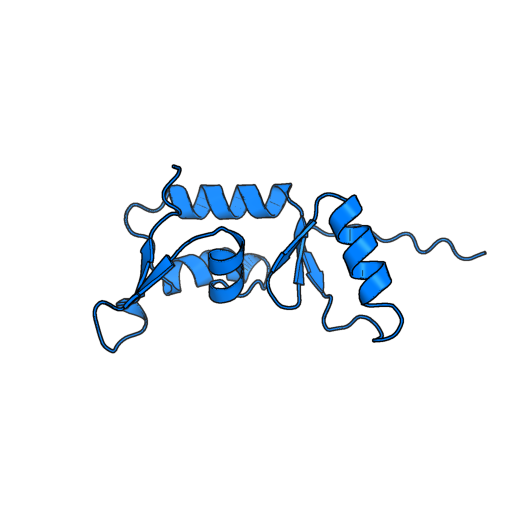708 -4.980 13.267 1.00 79.31 97 ILE A O 1
ATOM 773 N N . ILE A 1 98 ? -2.938 -3.788 15.020 1.00 80.94 98 ILE A N 1
ATOM 774 C CA . ILE A 1 98 ? -3.760 -2.603 14.800 1.00 80.94 98 ILE A CA 1
ATOM 775 C C . ILE A 1 98 ? -2.986 -1.642 13.917 1.00 80.94 98 ILE A C 1
ATOM 777 O O . ILE A 1 98 ? -1.796 -1.402 14.113 1.00 80.94 98 ILE A O 1
ATOM 781 N N . VAL A 1 99 ? -3.690 -1.068 12.957 1.00 81.56 99 VAL A N 1
ATOM 782 C CA . VAL A 1 99 ? -3.143 -0.073 12.055 1.00 81.56 99 VAL A CA 1
ATOM 783 C C . VAL A 1 99 ? -3.579 1.301 12.548 1.00 81.56 99 VAL A C 1
ATOM 785 O O . VAL A 1 99 ? -4.771 1.589 12.652 1.00 81.56 99 VAL A O 1
ATOM 788 N N . GLU A 1 100 ? -2.615 2.159 12.854 1.00 81.12 100 GLU A N 1
ATOM 789 C CA . GLU A 1 100 ? -2.871 3.548 13.210 1.00 81.12 100 GLU A CA 1
ATOM 790 C C . GLU A 1 100 ? -2.720 4.449 11.992 1.00 81.12 100 GLU A C 1
ATOM 792 O O . GLU A 1 100 ? -1.729 4.367 11.261 1.00 81.12 100 GLU A O 1
ATOM 797 N N . ALA A 1 101 ? -3.709 5.321 11.789 1.00 75.56 101 ALA A N 1
ATOM 798 C CA . ALA A 1 101 ? -3.665 6.332 10.746 1.00 75.56 101 ALA A CA 1
ATOM 799 C C . ALA A 1 101 ? -2.455 7.265 10.923 1.00 75.56 101 ALA A C 1
ATOM 801 O O . ALA A 1 101 ? -2.073 7.549 12.066 1.00 75.56 101 ALA A O 1
ATOM 802 N N . PRO A 1 102 ? -1.868 7.767 9.819 1.00 73.81 102 PRO A N 1
ATOM 803 C CA . PRO A 1 102 ? -0.865 8.818 9.899 1.00 73.81 102 PRO A CA 1
ATOM 804 C C . PRO A 1 102 ? -1.428 9.976 10.725 1.00 73.81 102 PRO A C 1
ATOM 806 O O . PRO A 1 102 ? -2.535 10.457 10.469 1.00 73.81 102 PRO A O 1
ATOM 809 N N . LYS A 1 103 ? -0.678 10.423 11.738 1.00 62.16 103 LYS A N 1
ATOM 810 C CA . LYS A 1 103 ? -0.999 11.673 12.427 1.00 62.16 103 LYS A CA 1
ATOM 811 C C . LYS A 1 103 ? -0.832 12.789 11.399 1.00 62.16 103 LYS A C 1
ATOM 813 O O . LYS A 1 103 ? 0.298 13.126 11.063 1.00 62.16 103 LYS A O 1
ATOM 818 N N . ASN A 1 104 ? -1.938 13.320 10.880 1.00 47.91 104 ASN A N 1
ATOM 819 C CA . ASN A 1 104 ? -1.919 14.607 10.195 1.00 47.91 104 ASN A CA 1
ATOM 820 C C . ASN A 1 104 ? -1.474 15.648 11.232 1.00 47.91 104 ASN A C 1
ATOM 822 O O . ASN A 1 104 ? -2.277 16.049 12.076 1.00 47.91 104 ASN A O 1
ATOM 826 N N . SER A 1 105 ? -0.187 15.990 11.211 1.00 38.44 105 SER A N 1
ATOM 827 C CA . SER A 1 105 ? 0.348 17.206 11.826 1.00 38.44 105 SER A CA 1
ATOM 828 C C . SER A 1 105 ? 0.223 18.364 10.850 1.00 38.44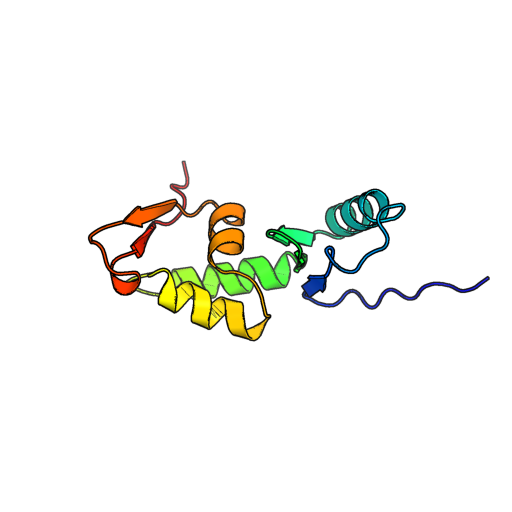 105 SER A C 1
ATOM 830 O O . SER A 1 105 ? 0.469 18.129 9.646 1.00 38.44 105 SER A O 1
#